Protein AF-A0A1T4IZ02-F1 (afdb_monomer)

Solvent-accessible surface area (backbone atoms only — not compa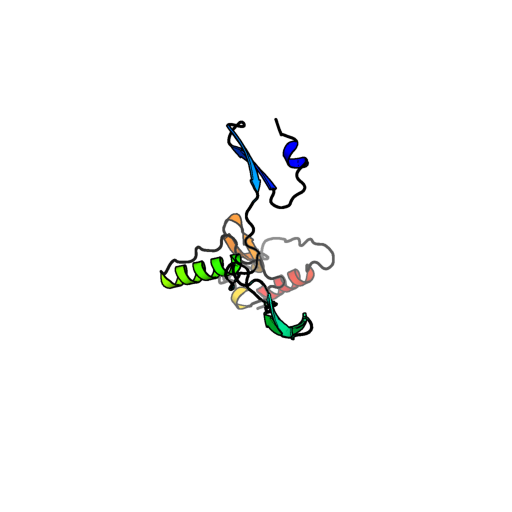rable to full-atom values): 11461 Å² total; per-residue (Å²): 134,89,73,68,69,71,78,72,63,81,59,87,55,55,47,74,50,73,41,85,92,66,80,39,72,44,82,48,69,59,86,78,50,79,46,58,49,72,89,65,62,101,75,77,67,67,48,73,45,65,47,69,48,99,86,69,51,77,43,82,74,45,75,52,68,76,79,80,67,95,76,55,60,28,41,46,55,53,51,53,53,49,51,53,53,49,31,63,75,73,65,54,75,81,73,82,73,83,65,70,81,77,83,66,98,72,80,78,90,48,70,78,81,44,60,65,95,56,94,82,63,54,50,26,52,78,50,74,44,80,39,74,96,74,59,40,74,44,80,36,73,47,63,63,73,90,47,90,83,86,88,86,74,66,92,90,63,52,64,65,60,53,50,51,43,49,62,46,47,78,74,110

Sequence (172 aa):
MKSPLAAEIKEPGRAYLQVGNNEIFELFQSGYSGSPESINGEDDTPFDIYELDFSGKKNLVYKYKLENSEQSRSQLEAVVEYVDKYCKADGVKKLPDICLPALEEVIVYDAELAHNDTPLSMTAVIGIYDDPDRQRQGRTVIEIGNKNTIIIGASQFGKTNLLELIVRNPAE

Secondary structure (DSSP, 8-state):
---GGGGG--STTEEEEEETTTTEEEEEE-----SB---S-TT----EEEEE-TT--EEEEEE------TTPPBHHHHHHHHHHHHHHHHT-PPPPPSSPPPPPSS----STTT--S-TT--EEEEEEEEEGGGTEEEEEEEE-SS--------TTSSHHHHHHHHHHTTT-

Mean predicted aligned error: 12.19 Å

pLDDT: mean 85.31, std 11.82, range [50.06, 97.38]

Radius of gyration: 32.37 Å; Cα contacts (8 Å, |Δi|>4): 156; chains: 1; bounding box: 58×50×103 Å

Foldseek 3Di:
DDDCVQVPDDDPQWDWDADDPPPDTDIDGDDDQQAFDDPDDPPQDWDWDWDQDPVRDTDTDDTDDPDPPVDGGTSVVVVVVVVVVVCVVVVPDDDDDLADDDDDPDDDDDLVVQDDPDPPFLKGFQAWDDDSVVNDIDTDMDGDPPDDDDDDDDPPPCSVVSVVRSVVSVVD

Nearest PDB structures (foldseek):
  6hix-assembly1_A4  TM=1.576E-01  e=2.785E+00  Trypanosoma brucei brucei

Structure (mmCIF, N/CA/C/O backbone):
data_AF-A0A1T4IZ02-F1
#
_entry.id   AF-A0A1T4IZ02-F1
#
loop_
_atom_site.group_PDB
_atom_site.id
_atom_site.type_symbol
_atom_site.label_atom_id
_atom_site.label_alt_id
_atom_site.label_comp_id
_atom_site.label_asym_id
_atom_site.label_entity_id
_atom_site.label_seq_id
_atom_site.pdbx_PDB_ins_code
_atom_site.Cartn_x
_atom_site.Cartn_y
_atom_site.Cartn_z
_atom_site.occupancy
_atom_site.B_iso_or_equiv
_atom_site.auth_seq_id
_atom_site.auth_comp_id
_atom_site.auth_asym_id
_atom_site.auth_atom_id
_atom_site.pdbx_PDB_model_num
ATOM 1 N N . MET A 1 1 ? -25.135 26.574 5.812 1.00 50.06 1 MET A N 1
ATOM 2 C CA . MET A 1 1 ? -24.334 27.210 6.885 1.00 50.06 1 MET A CA 1
ATOM 3 C C . MET A 1 1 ? -23.555 26.089 7.568 1.00 50.06 1 MET A C 1
ATOM 5 O O . MET A 1 1 ? -24.187 25.094 7.891 1.00 50.06 1 MET A O 1
ATOM 9 N N . LYS A 1 2 ? -22.220 26.156 7.688 1.00 65.50 2 LYS A N 1
ATOM 10 C CA . LYS A 1 2 ? -21.443 25.105 8.380 1.00 65.50 2 LYS A CA 1
ATOM 11 C C . LYS A 1 2 ? -21.592 25.302 9.893 1.00 65.50 2 LYS A C 1
ATOM 13 O O . LYS A 1 2 ? -21.374 26.414 10.366 1.00 65.50 2 LYS A O 1
ATOM 18 N N . SER A 1 3 ? -21.996 24.263 10.621 1.00 74.94 3 SER A N 1
ATOM 19 C CA . SER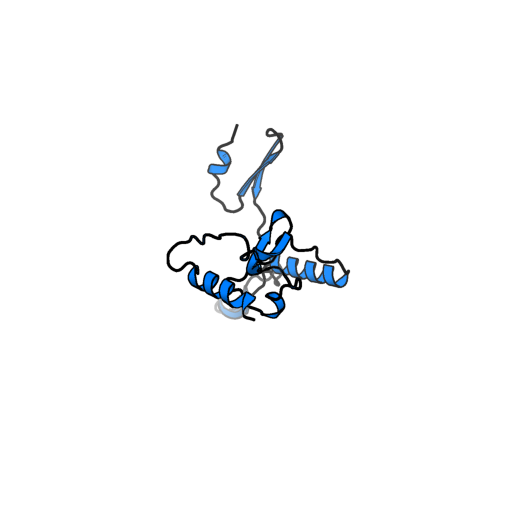 A 1 3 ? -22.150 24.312 12.081 1.00 74.94 3 SER A CA 1
ATOM 20 C C . SER A 1 3 ? -20.785 24.171 12.776 1.00 74.94 3 SER A C 1
ATOM 22 O O . SER A 1 3 ? -20.020 23.288 12.384 1.00 74.94 3 SER A O 1
ATOM 24 N N . PRO A 1 4 ? -20.454 24.991 13.794 1.00 87.31 4 PRO A N 1
ATOM 25 C CA . PRO A 1 4 ? -19.190 24.882 14.527 1.00 87.31 4 PRO A CA 1
ATOM 26 C C . PRO A 1 4 ? -19.152 23.690 15.498 1.00 87.31 4 PRO A C 1
ATOM 28 O O . PRO A 1 4 ? -18.091 23.379 16.023 1.00 87.31 4 PRO A O 1
ATOM 31 N N . LEU A 1 5 ? -20.277 22.997 15.711 1.00 87.50 5 LEU A N 1
ATOM 32 C CA . LEU A 1 5 ? -20.427 21.949 16.729 1.00 87.50 5 LEU A CA 1
ATOM 33 C C . LEU A 1 5 ? -19.431 20.789 16.581 1.00 87.50 5 LEU A C 1
ATOM 35 O O . LEU A 1 5 ? -18.998 20.218 17.576 1.00 87.50 5 LEU A O 1
A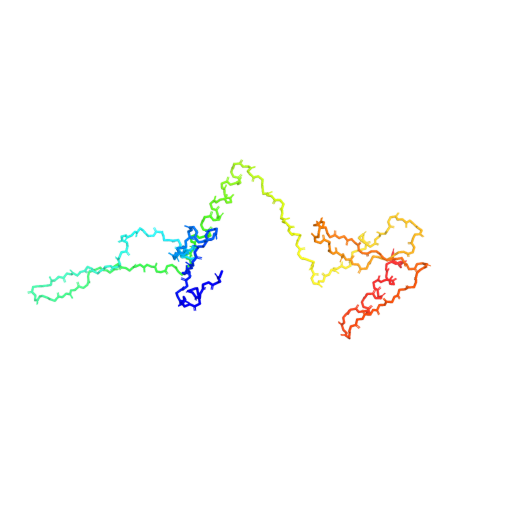TOM 39 N N . ALA A 1 6 ? -19.032 20.449 15.353 1.00 87.94 6 ALA A N 1
ATOM 40 C CA . ALA A 1 6 ? -18.030 19.408 15.124 1.00 87.94 6 ALA A CA 1
ATOM 41 C C . ALA A 1 6 ? -16.626 19.810 15.618 1.00 87.94 6 ALA A C 1
ATOM 43 O O . ALA A 1 6 ? -15.837 18.938 15.964 1.00 87.94 6 ALA A O 1
ATOM 44 N N . ALA A 1 7 ? -16.314 21.110 15.683 1.00 90.12 7 ALA A N 1
ATOM 45 C CA . ALA A 1 7 ? -15.020 21.602 16.158 1.00 90.12 7 ALA A CA 1
ATOM 46 C C . ALA A 1 7 ? -14.862 21.506 17.687 1.00 90.12 7 ALA A C 1
ATOM 48 O O . ALA A 1 7 ? -13.747 21.600 18.192 1.00 90.12 7 ALA A O 1
ATOM 49 N N . GLU A 1 8 ? -15.960 21.321 18.426 1.00 90.06 8 GLU A N 1
ATOM 50 C CA . GLU A 1 8 ? -15.951 21.195 19.889 1.00 90.06 8 GLU A CA 1
ATOM 51 C C . GLU A 1 8 ? -15.794 19.743 20.369 1.00 90.06 8 GLU A C 1
ATOM 53 O O . GLU A 1 8 ? -15.611 19.507 21.566 1.00 90.06 8 GLU A O 1
ATOM 58 N N . ILE A 1 9 ? -15.846 18.766 19.456 1.00 91.00 9 ILE A N 1
ATOM 59 C CA . ILE A 1 9 ? -15.707 17.345 19.784 1.00 91.00 9 ILE A CA 1
ATOM 60 C C . ILE A 1 9 ? -14.272 17.047 20.234 1.00 91.00 9 ILE A C 1
ATOM 62 O O . ILE A 1 9 ? -13.309 17.383 19.545 1.00 91.00 9 ILE A O 1
ATOM 66 N N . LYS A 1 10 ? -14.134 16.374 21.384 1.00 92.31 10 LYS A N 1
ATOM 67 C CA . LYS A 1 10 ? -12.836 15.955 21.945 1.00 92.31 10 LYS A CA 1
ATOM 68 C C . LYS A 1 10 ? -12.675 14.440 21.989 1.00 92.31 10 LYS A C 1
ATOM 70 O O . LYS A 1 10 ? -11.553 13.942 22.004 1.00 92.31 10 LYS A O 1
ATOM 75 N N . GLU A 1 11 ? -13.782 13.711 22.052 1.00 94.31 11 GLU A N 1
ATOM 76 C CA . GLU A 1 11 ? -13.797 12.265 22.210 1.00 94.31 11 GLU A CA 1
ATOM 77 C C . GLU A 1 11 ? -13.608 11.554 20.859 1.00 94.31 11 GLU A C 1
ATOM 79 O O . GLU A 1 11 ? -14.325 11.856 19.900 1.00 94.31 11 GLU A O 1
ATOM 84 N N . PRO A 1 12 ? -12.679 10.586 20.757 1.00 91.25 12 PRO A N 1
ATOM 85 C CA . PRO A 1 12 ? -12.474 9.833 19.526 1.00 91.25 12 PRO A CA 1
ATOM 86 C C . PRO A 1 12 ? -13.725 9.025 19.166 1.00 91.25 12 PRO A C 1
ATOM 88 O O . PRO A 1 12 ? -14.388 8.455 20.031 1.00 91.25 12 PRO A O 1
ATOM 91 N N . GLY A 1 13 ? -14.046 8.979 17.873 1.00 92.62 13 GLY A N 1
ATOM 92 C CA . GLY A 1 13 ? -15.217 8.275 17.343 1.00 92.62 13 GLY A CA 1
ATOM 93 C C . GLY A 1 13 ? -16.545 9.022 17.493 1.00 92.62 13 GLY A C 1
ATOM 94 O O . GLY A 1 13 ? -17.549 8.576 16.943 1.00 92.62 13 GLY A O 1
ATOM 95 N N . ARG A 1 14 ? -16.576 10.1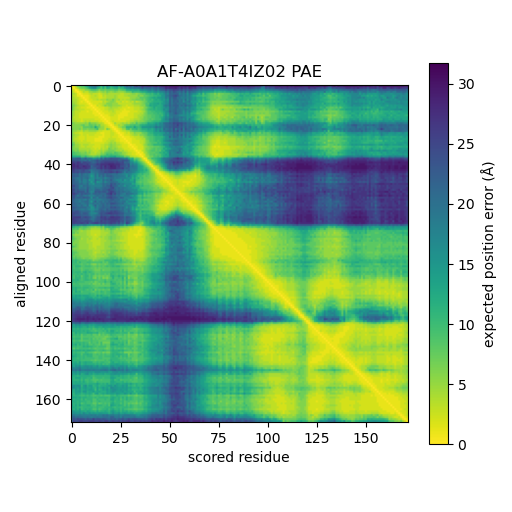69 18.182 1.00 96.12 14 ARG A N 1
ATOM 96 C CA . ARG A 1 14 ? -17.767 11.018 18.245 1.00 96.12 14 ARG A CA 1
ATOM 97 C C . ARG A 1 14 ? -17.862 11.888 16.989 1.00 96.12 14 ARG A C 1
ATOM 99 O O . ARG A 1 14 ? -16.876 12.501 16.586 1.00 96.12 14 ARG A O 1
ATOM 106 N N . ALA A 1 15 ? -19.037 11.952 16.368 1.00 94.12 15 ALA A N 1
ATOM 107 C CA . ALA A 1 15 ? -19.244 12.699 15.125 1.00 94.12 15 ALA A CA 1
ATOM 108 C C . ALA A 1 15 ? -20.698 13.157 14.950 1.00 94.12 15 ALA A C 1
ATOM 110 O O . ALA A 1 15 ? -21.607 12.610 15.567 1.00 94.12 15 ALA A O 1
ATOM 111 N N . TYR A 1 16 ? -20.916 14.150 14.083 1.00 92.88 16 TYR A N 1
ATOM 112 C CA . TYR A 1 16 ? -22.254 14.551 13.645 1.00 92.88 16 TYR A CA 1
ATOM 113 C C . TYR A 1 16 ? -22.577 13.949 12.274 1.00 92.88 16 TYR A C 1
ATOM 115 O O . TYR A 1 16 ? -21.783 14.077 11.341 1.00 92.88 16 TYR A O 1
ATOM 123 N N . LEU A 1 17 ? -23.754 13.341 12.138 1.00 91.50 17 LEU A N 1
ATOM 124 C CA . LEU A 1 17 ? -24.328 12.899 10.871 1.00 91.50 17 LEU A CA 1
ATOM 125 C C . LEU A 1 17 ? -25.366 13.924 10.411 1.00 91.50 17 LEU A C 1
ATOM 127 O O . LEU A 1 17 ? -26.356 14.154 11.103 1.00 91.50 17 LEU A O 1
ATOM 131 N N . GLN A 1 18 ? -25.142 14.521 9.239 1.00 91.19 18 GLN A N 1
ATOM 132 C CA . GLN A 1 18 ? -26.087 15.438 8.607 1.00 91.19 18 GLN A CA 1
ATOM 133 C C . GLN A 1 18 ? -26.635 14.833 7.313 1.00 91.19 18 GLN A C 1
ATOM 135 O O . GLN A 1 18 ? -25.863 14.484 6.420 1.00 91.19 18 GLN A O 1
ATOM 140 N N . VAL A 1 19 ? -27.962 14.781 7.182 1.00 91.88 19 VAL A N 1
ATOM 141 C CA . VAL A 1 19 ? -28.653 14.365 5.952 1.00 91.88 19 VAL A CA 1
ATOM 142 C C . VAL A 1 19 ? -29.485 15.527 5.413 1.00 91.88 19 VAL A C 1
ATOM 144 O O . VAL A 1 19 ? -30.210 16.195 6.156 1.00 91.88 19 VAL A O 1
ATOM 147 N N . GLY A 1 20 ? -29.346 15.792 4.112 1.00 88.06 20 GLY A N 1
ATOM 148 C CA . GLY A 1 20 ? -30.031 16.891 3.434 1.00 88.06 20 GLY A CA 1
ATOM 149 C C . GLY A 1 20 ? -29.673 18.265 4.014 1.00 88.06 20 GLY A C 1
ATOM 150 O O . GLY A 1 20 ? -28.536 18.528 4.421 1.00 88.06 20 GLY A O 1
ATOM 151 N N . ASN A 1 21 ? -30.662 19.157 4.072 1.00 84.31 21 ASN A N 1
ATOM 152 C CA . ASN A 1 21 ? -30.510 20.494 4.647 1.00 84.31 21 ASN A CA 1
ATOM 153 C C . ASN A 1 21 ? -30.944 20.525 6.126 1.00 84.31 21 ASN A C 1
ATOM 155 O O . ASN A 1 21 ? -31.856 21.266 6.484 1.00 84.31 21 ASN A O 1
ATOM 159 N N . ASN A 1 22 ? -30.285 19.716 6.968 1.00 77.12 22 ASN A N 1
ATOM 160 C CA . ASN A 1 22 ? -30.612 19.489 8.389 1.00 77.12 22 ASN A CA 1
ATOM 161 C C . ASN A 1 22 ? -31.951 18.779 8.627 1.00 77.12 22 ASN A C 1
ATOM 163 O O . ASN A 1 22 ? -32.612 19.017 9.635 1.00 77.12 22 ASN A O 1
ATOM 167 N N . GLU A 1 23 ? -32.349 17.893 7.721 1.00 86.62 23 GLU A N 1
ATOM 168 C CA . GLU A 1 23 ? -33.503 17.020 7.963 1.00 86.62 23 GLU A CA 1
ATOM 169 C C . GLU A 1 23 ? -33.180 16.005 9.065 1.00 86.62 23 GLU A C 1
ATOM 171 O O . GLU A 1 23 ? -34.019 15.709 9.911 1.00 86.62 23 GLU A O 1
ATOM 176 N N . ILE A 1 24 ? -31.927 15.541 9.089 1.00 83.56 24 ILE A N 1
ATOM 177 C CA . ILE A 1 24 ? -31.341 14.759 10.177 1.00 83.56 24 ILE A CA 1
ATOM 178 C C . ILE A 1 24 ? -30.022 15.431 10.547 1.00 83.56 24 ILE A C 1
ATOM 180 O O . ILE A 1 24 ? -29.197 15.701 9.671 1.00 83.56 24 ILE A O 1
ATOM 184 N N . PHE A 1 25 ? -29.846 15.726 11.832 1.00 89.81 25 PHE A N 1
ATOM 185 C CA . PHE A 1 25 ? -28.605 16.253 12.391 1.00 89.81 25 PHE A CA 1
ATOM 186 C C . PHE A 1 25 ? -28.380 15.626 13.767 1.00 89.81 25 PHE A C 1
ATOM 188 O O . PHE A 1 25 ? -28.934 16.085 14.765 1.00 89.81 25 PHE A O 1
ATOM 195 N N . GLU A 1 26 ? -27.600 14.551 13.809 1.00 91.75 26 GLU A N 1
ATOM 196 C CA . GLU A 1 26 ? -27.464 13.712 15.001 1.00 91.75 26 GLU A CA 1
ATOM 197 C C . GLU A 1 26 ? -26.010 13.548 15.418 1.00 91.75 26 GLU A C 1
ATOM 199 O O . GLU A 1 26 ? -25.128 13.345 14.586 1.00 91.75 26 GLU A O 1
ATOM 204 N N . LEU A 1 27 ? -25.770 13.621 16.725 1.00 93.44 27 LEU A N 1
ATOM 205 C CA . LEU A 1 27 ? -24.499 13.254 17.334 1.00 93.44 27 LEU A CA 1
ATOM 206 C C . LEU A 1 27 ? -24.485 11.740 17.552 1.00 93.44 27 LEU A C 1
ATOM 208 O O . LEU A 1 27 ? -25.370 11.209 18.219 1.00 93.44 27 LEU A O 1
ATOM 212 N N . PHE A 1 28 ? -23.467 11.058 17.045 1.00 94.69 28 PHE A N 1
ATOM 213 C CA . PHE A 1 28 ? -23.299 9.621 17.225 1.00 94.69 28 PHE A CA 1
ATOM 214 C C . PHE A 1 28 ? -21.872 9.270 17.653 1.00 94.69 28 PHE A C 1
ATOM 216 O O . PHE A 1 28 ? -20.961 10.100 17.616 1.00 94.69 28 PHE A O 1
ATOM 223 N N . GLN A 1 29 ? -21.701 8.016 18.067 1.00 95.81 29 GLN A N 1
ATOM 224 C CA . GLN A 1 29 ? -20.424 7.413 18.422 1.00 95.81 29 GLN A CA 1
ATOM 225 C C . GLN A 1 29 ? -20.178 6.221 17.493 1.00 95.81 29 GLN A C 1
ATOM 227 O O . GLN A 1 29 ? -20.999 5.306 17.428 1.00 95.81 29 GLN A O 1
ATOM 232 N N . SER A 1 30 ? -19.064 6.218 16.767 1.00 94.81 30 SER A N 1
ATOM 233 C CA . SER A 1 30 ? -18.673 5.096 15.916 1.00 94.81 30 SER A CA 1
ATOM 234 C C . SER A 1 30 ? -18.286 3.879 16.757 1.00 94.81 30 SER A C 1
ATOM 236 O O . SER A 1 30 ? -17.597 4.017 17.771 1.00 94.81 30 SER A O 1
ATOM 238 N N . GLY A 1 31 ? -18.655 2.683 16.293 1.00 91.62 31 GLY A N 1
ATOM 239 C CA . GLY A 1 31 ? -18.090 1.439 16.816 1.00 91.62 31 GLY A CA 1
ATOM 240 C C . GLY A 1 31 ? -16.583 1.333 16.548 1.00 91.62 31 GLY A C 1
ATOM 241 O O . GLY A 1 31 ? -16.054 1.990 15.650 1.00 91.62 31 GLY A O 1
ATOM 242 N N . TYR A 1 32 ? -15.894 0.492 17.322 1.00 90.06 32 TYR A N 1
ATOM 243 C CA . TYR A 1 32 ? -14.465 0.211 17.173 1.00 90.06 32 TYR A CA 1
ATOM 244 C C . TYR A 1 32 ? -14.233 -1.299 17.127 1.00 90.06 32 TYR A C 1
ATOM 246 O O . TYR A 1 32 ? -14.485 -1.996 18.103 1.00 90.06 32 TYR A O 1
ATOM 254 N N . SER A 1 33 ? -13.741 -1.800 15.995 1.00 90.69 33 SER A N 1
ATOM 255 C CA . SER A 1 33 ? -13.487 -3.230 15.763 1.00 90.69 33 SER A CA 1
ATOM 256 C C . SER A 1 33 ? -12.031 -3.643 16.006 1.00 90.69 33 SER A C 1
ATOM 258 O O . SER A 1 33 ? -11.672 -4.795 15.781 1.00 90.69 33 SER A O 1
ATOM 260 N N . GLY A 1 34 ? -11.174 -2.712 16.436 1.00 87.31 34 GLY A N 1
ATOM 261 C CA . GLY A 1 34 ? -9.779 -3.003 16.783 1.00 87.31 34 GLY A CA 1
ATOM 262 C C . GLY A 1 34 ? -9.607 -3.587 18.187 1.00 87.31 34 GLY A C 1
ATOM 263 O O . GLY A 1 34 ? -8.482 -3.837 18.605 1.00 87.31 34 GLY A O 1
ATOM 264 N N . SER A 1 35 ? -10.703 -3.789 18.927 1.00 86.06 35 SER A N 1
ATOM 265 C CA . SER A 1 35 ? -10.663 -4.501 20.202 1.00 86.06 35 SER A CA 1
ATOM 266 C C . SER A 1 35 ? -10.241 -5.953 19.969 1.00 86.06 35 SER A C 1
ATOM 268 O O . SER A 1 35 ? -10.622 -6.525 18.942 1.00 86.06 35 SER A O 1
ATOM 270 N N . PRO A 1 36 ? -9.510 -6.577 20.906 1.00 85.25 36 PRO A N 1
ATOM 271 C CA . PRO A 1 36 ? -9.272 -8.006 20.857 1.00 85.25 36 PRO A CA 1
ATOM 272 C C . PRO A 1 36 ? -10.579 -8.793 20.779 1.00 85.25 36 PRO A C 1
ATOM 274 O O . PRO A 1 36 ? -11.595 -8.402 21.366 1.00 85.25 36 PRO A O 1
ATOM 277 N N . GLU A 1 37 ? -10.555 -9.899 20.047 1.00 80.19 37 GLU A N 1
ATOM 278 C CA . GLU A 1 37 ? -11.616 -10.891 20.086 1.00 80.19 37 GLU A CA 1
ATOM 279 C C . GLU A 1 37 ? -11.650 -11.498 21.496 1.00 80.19 37 GLU A C 1
ATOM 281 O O . GLU A 1 37 ? -10.742 -12.219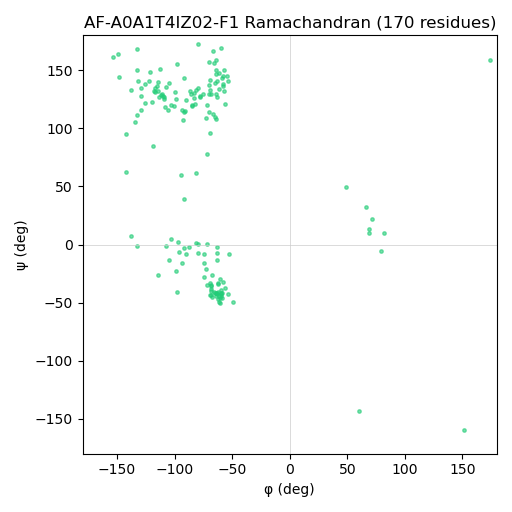 21.909 1.00 80.19 37 GLU A O 1
ATOM 286 N N . SER A 1 38 ? -12.678 -11.164 22.276 1.00 67.38 38 SER A N 1
ATOM 287 C CA . SER A 1 38 ? -12.879 -11.761 23.591 1.00 67.38 38 SER A CA 1
ATOM 288 C C . SER A 1 38 ? -13.345 -13.204 23.410 1.00 67.38 38 SER A C 1
ATOM 290 O O . SER A 1 38 ? -14.480 -13.448 23.007 1.00 67.38 38 SER A O 1
ATOM 292 N N . ILE A 1 39 ? -12.474 -14.161 23.723 1.00 57.06 39 ILE A N 1
ATOM 293 C CA . ILE A 1 39 ? -12.856 -15.578 23.861 1.00 57.06 39 ILE A CA 1
ATOM 294 C C . ILE A 1 39 ? -13.653 -15.788 25.162 1.00 57.06 39 ILE A C 1
ATOM 296 O O . ILE A 1 39 ? -14.430 -16.732 25.288 1.00 57.06 39 ILE A O 1
ATOM 300 N N . ASN A 1 40 ? -13.501 -14.867 26.110 1.00 54.56 40 ASN A N 1
ATOM 301 C CA . ASN A 1 40 ? -14.126 -14.927 27.417 1.00 54.56 40 ASN A CA 1
ATOM 302 C C . ASN A 1 40 ? -15.490 -14.233 27.354 1.00 54.56 40 ASN A C 1
ATOM 304 O O . ASN A 1 40 ? -15.582 -13.075 26.937 1.00 54.56 40 ASN A O 1
ATOM 308 N N . GLY A 1 41 ? -16.550 -14.951 27.733 1.00 53.47 41 GLY A N 1
ATOM 309 C CA . GLY A 1 41 ? -17.880 -14.366 27.905 1.00 53.47 41 GLY A CA 1
ATOM 310 C C . GLY A 1 41 ? -17.865 -13.263 28.968 1.00 53.47 41 GLY A C 1
ATOM 311 O O . GLY A 1 41 ? -16.901 -13.132 29.720 1.00 53.47 41 GLY A O 1
ATOM 312 N N . GLU A 1 42 ? -18.948 -12.491 29.063 1.00 54.09 42 GLU A N 1
ATOM 313 C CA . GLU A 1 42 ? -19.116 -11.389 30.033 1.00 54.09 42 GLU A CA 1
ATOM 314 C C . GLU A 1 42 ? -18.870 -11.783 31.515 1.00 54.09 42 GLU A C 1
ATOM 316 O O . GLU A 1 42 ? -18.778 -10.903 32.369 1.00 54.09 42 GLU A O 1
ATOM 321 N N . ASP A 1 43 ? -18.705 -13.076 31.821 1.00 54.22 43 ASP A N 1
ATOM 322 C CA . ASP A 1 43 ? -18.602 -13.650 33.165 1.00 54.22 43 ASP A CA 1
ATOM 323 C C . ASP A 1 43 ? -17.176 -13.894 33.704 1.00 54.22 43 ASP A C 1
ATOM 325 O O . ASP A 1 43 ? -17.038 -14.207 34.890 1.00 54.22 43 ASP A O 1
ATOM 329 N N . ASP A 1 44 ? -16.099 -13.717 32.927 1.00 60.53 44 ASP A N 1
ATOM 330 C CA . ASP A 1 44 ? -14.729 -13.932 33.442 1.00 60.53 44 ASP A CA 1
ATOM 331 C C . ASP A 1 44 ? -14.212 -12.721 34.234 1.00 60.53 44 ASP A C 1
ATOM 333 O O . ASP A 1 44 ? -13.209 -12.083 33.909 1.00 60.53 44 ASP A O 1
ATOM 337 N N . THR A 1 45 ? -14.899 -12.388 35.322 1.00 68.38 45 THR A N 1
ATOM 338 C CA . THR A 1 45 ? -14.374 -11.439 36.304 1.00 68.38 45 THR A CA 1
ATOM 339 C C . THR A 1 45 ? -13.330 -12.137 37.183 1.00 68.38 45 THR A C 1
ATOM 341 O O . THR A 1 45 ? -13.601 -13.203 37.733 1.00 68.38 45 THR A O 1
ATOM 344 N N . PRO A 1 46 ? -12.113 -11.586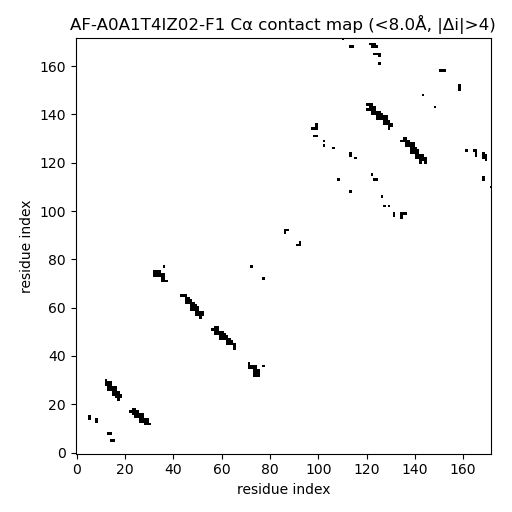 37.346 1.00 76.44 46 PRO A N 1
ATOM 345 C CA . PRO A 1 46 ? -11.121 -12.179 38.233 1.00 76.44 46 PRO A CA 1
ATOM 346 C C . PRO A 1 46 ? -11.639 -12.156 39.675 1.00 76.44 46 PRO A C 1
ATOM 348 O O . PRO A 1 46 ? -12.011 -11.099 40.188 1.00 76.44 46 PRO A O 1
ATOM 351 N N . PHE A 1 47 ? -11.642 -13.311 40.339 1.00 85.12 47 PHE A N 1
ATOM 352 C CA . PHE A 1 47 ? -12.108 -13.445 41.718 1.00 85.12 47 PHE A CA 1
ATOM 353 C C . PHE A 1 47 ? -11.129 -14.246 42.582 1.00 85.12 47 PHE A C 1
ATOM 355 O O . PHE A 1 47 ? -10.422 -15.146 42.123 1.00 85.12 47 PHE A O 1
ATOM 362 N N . ASP A 1 48 ? -11.121 -13.915 43.871 1.00 90.12 48 ASP A N 1
ATOM 363 C CA . ASP A 1 48 ? -10.331 -14.582 44.901 1.00 90.12 48 ASP A CA 1
ATOM 364 C C . ASP A 1 48 ? -11.280 -15.332 45.853 1.00 90.12 48 ASP A C 1
ATOM 366 O O . ASP A 1 48 ? -12.225 -14.745 46.386 1.00 90.12 48 ASP A O 1
ATOM 370 N N . ILE A 1 49 ? -11.023 -16.619 46.098 1.00 90.56 49 ILE A N 1
ATOM 371 C CA . ILE A 1 49 ? -11.732 -17.412 47.111 1.00 90.56 49 ILE A CA 1
ATOM 372 C C . ILE A 1 49 ? -10.875 -17.462 48.374 1.00 90.56 49 ILE A C 1
ATOM 374 O O . ILE A 1 49 ? -9.723 -17.908 48.346 1.00 90.56 49 ILE A O 1
ATOM 378 N N . TYR A 1 50 ? -11.464 -17.047 49.495 1.00 93.06 50 TYR A N 1
ATOM 379 C CA . TYR A 1 50 ? -10.833 -17.074 50.810 1.00 93.06 50 TYR A CA 1
ATOM 380 C C . TYR A 1 50 ? -11.546 -18.051 51.743 1.00 93.06 50 TYR A C 1
ATOM 382 O O . TYR A 1 50 ? -12.773 -18.079 51.804 1.00 93.06 50 TYR A O 1
ATOM 390 N N . GLU A 1 51 ? -10.766 -18.780 52.529 1.00 93.81 51 GLU A N 1
ATOM 391 C CA . GLU A 1 51 ? -11.225 -19.485 53.720 1.00 93.81 51 GLU A CA 1
ATOM 392 C C . GLU A 1 51 ? -11.050 -18.576 54.942 1.00 93.81 51 GLU A C 1
ATOM 394 O O . GLU A 1 51 ? -10.087 -17.807 55.033 1.00 93.81 51 GLU A O 1
ATOM 399 N N . LEU A 1 52 ? -11.994 -18.648 55.878 1.00 94.06 52 LEU A N 1
ATOM 400 C CA . LEU A 1 52 ? -11.956 -17.916 57.139 1.00 94.06 52 LEU A CA 1
ATOM 401 C C . LEU A 1 52 ? -11.694 -18.896 58.276 1.00 94.06 52 LEU A C 1
ATOM 403 O O . LEU A 1 52 ? -12.426 -19.872 58.430 1.00 94.06 52 LEU A O 1
ATOM 407 N N . ASP A 1 53 ? -10.681 -18.618 59.090 1.00 88.38 53 ASP A N 1
ATOM 408 C CA . ASP A 1 53 ? -10.490 -19.362 60.332 1.00 88.38 53 ASP A CA 1
ATOM 409 C C . ASP A 1 53 ? -11.420 -18.861 61.454 1.00 88.38 53 ASP A C 1
ATOM 411 O O . ASP A 1 53 ? -12.090 -17.830 61.342 1.00 88.38 53 ASP A O 1
ATOM 415 N N . PHE A 1 54 ? -11.437 -19.578 62.580 1.00 87.12 54 PHE A N 1
ATOM 416 C CA . PHE A 1 54 ? -12.230 -19.211 63.761 1.00 87.12 54 PHE A CA 1
ATOM 417 C C . PHE A 1 54 ? -11.824 -17.869 64.397 1.00 87.12 54 PHE A C 1
ATOM 419 O O . PHE A 1 54 ? -12.568 -17.339 65.219 1.00 87.12 54 PHE A O 1
ATOM 426 N N . SER A 1 55 ? -10.664 -17.312 64.029 1.00 89.00 55 SER A N 1
ATOM 427 C CA . SER A 1 55 ? -10.215 -15.980 64.451 1.00 89.00 55 SER A CA 1
ATOM 428 C C . SER A 1 55 ? -10.624 -14.868 63.473 1.00 89.00 55 SER A C 1
ATOM 430 O O . SER A 1 55 ? -10.383 -13.692 63.744 1.00 89.00 55 SER A O 1
ATOM 432 N N . GLY A 1 56 ? -11.265 -15.217 62.350 1.00 85.44 56 GLY A N 1
ATOM 433 C CA . GLY A 1 56 ? -11.667 -14.291 61.292 1.00 85.44 56 GLY A CA 1
ATOM 434 C C . GLY A 1 56 ? -10.546 -13.943 60.309 1.00 85.44 56 GLY A C 1
ATOM 435 O O . GLY A 1 56 ? -10.707 -13.035 59.487 1.00 85.44 56 GLY A O 1
ATOM 436 N N . LYS A 1 57 ? -9.406 -14.639 60.362 1.00 90.25 57 LYS A N 1
ATOM 437 C CA . LYS A 1 57 ? -8.297 -14.427 59.431 1.00 90.25 57 LYS A CA 1
ATOM 438 C C . LYS A 1 57 ? -8.636 -15.050 58.078 1.00 90.25 57 LYS A C 1
ATOM 440 O O . LYS A 1 57 ? -9.013 -16.216 57.992 1.00 90.25 57 LYS A O 1
ATOM 445 N N . LYS A 1 58 ? -8.464 -14.260 57.016 1.00 92.38 58 LYS A N 1
ATOM 446 C CA . LYS A 1 58 ? -8.640 -14.688 55.622 1.00 92.38 58 LYS A CA 1
ATOM 447 C C . LYS A 1 58 ? -7.387 -15.403 55.122 1.00 92.38 58 LYS A C 1
ATOM 449 O O . LYS A 1 58 ? -6.323 -14.788 55.060 1.00 92.38 58 LYS A O 1
ATOM 454 N N . ASN A 1 59 ? -7.531 -16.654 54.705 1.00 90.25 59 ASN A N 1
ATOM 455 C CA . ASN A 1 59 ? -6.501 -17.421 54.010 1.00 90.25 59 ASN A CA 1
ATOM 456 C C . ASN A 1 59 ? -6.929 -17.599 52.549 1.00 90.25 59 ASN A C 1
ATOM 458 O O . ASN A 1 59 ? -8.040 -18.041 52.273 1.00 90.25 59 ASN A O 1
ATOM 462 N N . LEU A 1 60 ? -6.079 -17.200 51.603 1.00 91.81 60 LEU A N 1
ATOM 463 C CA . LEU A 1 60 ? -6.375 -17.329 50.176 1.00 91.81 60 LEU A CA 1
ATOM 464 C C . LEU A 1 60 ? -6.300 -18.807 49.772 1.00 91.81 60 LEU A C 1
ATOM 466 O O . LEU A 1 60 ? -5.242 -19.418 49.902 1.00 91.81 60 LEU A O 1
ATOM 470 N N . VAL A 1 61 ? -7.405 -19.356 49.272 1.00 92.88 61 VAL A N 1
ATOM 471 C CA . VAL A 1 61 ? -7.503 -20.757 48.824 1.00 92.88 61 VAL A CA 1
ATOM 472 C C . VAL A 1 61 ? -7.331 -20.852 47.317 1.00 92.88 61 VAL A C 1
ATOM 474 O O . VAL A 1 61 ? -6.667 -21.755 46.816 1.00 92.88 61 VAL A O 1
ATOM 477 N N . TYR A 1 62 ? -7.921 -19.909 46.586 1.00 88.81 62 TYR A N 1
ATOM 478 C CA . TYR A 1 62 ? -7.892 -19.911 45.133 1.00 88.81 62 TYR A CA 1
ATOM 479 C C . TYR A 1 62 ? -7.909 -18.488 44.589 1.00 88.81 62 TYR A C 1
ATOM 481 O O . TYR A 1 62 ? -8.543 -17.599 45.154 1.00 88.81 62 TYR A O 1
ATOM 489 N N . LYS A 1 63 ? -7.195 -18.285 43.485 1.00 88.50 63 LYS A N 1
ATOM 490 C CA . LYS A 1 63 ? -7.065 -17.002 42.805 1.00 88.50 63 LYS A CA 1
ATOM 491 C C . LYS A 1 63 ? -7.260 -17.235 41.318 1.00 88.50 63 LYS A C 1
ATOM 493 O O . LYS A 1 63 ? -6.362 -17.767 40.666 1.00 88.50 63 LYS A O 1
ATOM 498 N N . TYR A 1 64 ? -8.417 -16.837 40.805 1.00 82.31 64 TYR A N 1
ATOM 499 C CA . TYR A 1 64 ? -8.665 -16.810 39.373 1.00 82.31 64 TYR A CA 1
ATOM 500 C C . TYR A 1 64 ? -8.139 -15.490 38.811 1.00 82.31 64 TYR A C 1
ATOM 502 O O . TYR A 1 64 ? -8.550 -14.403 39.225 1.00 82.31 64 TYR A O 1
ATOM 510 N N . LYS A 1 65 ? -7.192 -15.581 37.881 1.00 77.94 65 LYS A N 1
ATOM 511 C CA . LYS A 1 65 ? -6.731 -14.445 37.088 1.00 77.94 65 LYS A CA 1
ATOM 512 C C . LYS A 1 65 ? -7.051 -14.740 35.636 1.00 77.94 65 LYS A C 1
ATOM 514 O O . LYS A 1 65 ? -6.731 -15.824 35.161 1.00 77.94 65 LYS A O 1
ATOM 519 N N . LEU A 1 66 ? -7.598 -13.748 34.945 1.00 66.81 66 LEU A N 1
ATOM 520 C CA . LEU A 1 66 ? -7.566 -13.713 33.492 1.00 66.81 66 LEU A CA 1
ATOM 521 C C . LEU A 1 66 ? -6.104 -13.792 33.045 1.00 66.81 66 LEU A C 1
ATOM 523 O O . LEU A 1 66 ? -5.288 -12.947 33.430 1.00 66.81 66 LEU A O 1
ATOM 527 N N . GLU A 1 67 ? -5.766 -14.806 32.257 1.00 62.50 67 GLU A N 1
ATOM 528 C CA . GLU A 1 67 ? -4.525 -14.769 31.499 1.00 62.50 67 GLU A CA 1
ATOM 529 C C . GLU A 1 67 ? -4.694 -13.718 30.402 1.00 62.50 67 GLU A C 1
ATOM 531 O O . GLU A 1 67 ? -5.522 -13.859 29.503 1.00 62.50 67 GLU A O 1
ATOM 536 N N . ASN A 1 68 ? -3.922 -12.635 30.486 1.00 55.25 68 ASN A N 1
ATOM 537 C CA . ASN A 1 68 ? -3.769 -11.736 29.353 1.00 55.25 68 ASN A CA 1
ATOM 538 C C . ASN A 1 68 ? -2.976 -12.496 28.290 1.00 55.25 68 ASN A C 1
ATOM 540 O O . ASN A 1 68 ? -1.747 -12.536 28.344 1.00 55.25 68 ASN A O 1
ATOM 544 N N . SER A 1 69 ? -3.662 -13.118 27.332 1.00 56.62 69 SER A N 1
ATOM 545 C CA . SER A 1 69 ? -2.993 -13.579 26.123 1.00 56.62 69 SER A CA 1
ATOM 546 C C . SER A 1 69 ? -2.486 -12.334 25.390 1.00 56.62 69 SER A C 1
ATOM 548 O O . SER A 1 69 ? -3.289 -11.560 24.867 1.00 56.62 69 SER A O 1
ATOM 550 N N . GLU A 1 70 ? -1.170 -12.126 25.352 1.00 56.66 70 GLU A N 1
ATOM 551 C CA . GLU A 1 70 ? -0.540 -10.966 24.697 1.00 56.66 70 GLU A CA 1
ATOM 552 C C . GLU A 1 70 ? -0.774 -10.910 23.170 1.00 56.66 70 GLU A C 1
ATOM 554 O O . GLU A 1 70 ? -0.351 -9.962 22.515 1.00 56.66 70 GLU A O 1
ATOM 559 N N . GLN A 1 71 ? -1.462 -11.896 22.583 1.00 57.62 71 GLN A N 1
ATOM 560 C CA . GLN A 1 71 ? -1.724 -11.999 21.146 1.00 57.62 71 GLN A CA 1
ATOM 561 C C . GLN A 1 71 ? -3.129 -12.546 20.854 1.00 57.62 71 GLN A C 1
ATOM 563 O O . GLN A 1 71 ? -3.286 -13.617 20.272 1.00 57.62 71 GLN A O 1
ATOM 568 N N . SER A 1 72 ? -4.175 -11.832 21.265 1.00 73.00 72 SER A N 1
ATOM 569 C CA . SER A 1 72 ? -5.514 -12.076 20.714 1.00 73.00 72 SER A CA 1
ATOM 570 C C . SER A 1 72 ? -5.678 -11.268 19.425 1.00 73.00 72 SER A C 1
ATOM 572 O O . SER A 1 72 ? -5.393 -10.070 19.396 1.00 73.00 72 SER A O 1
ATOM 574 N N . ARG A 1 73 ? -6.113 -11.932 18.346 1.00 85.88 73 ARG A N 1
ATOM 575 C CA . ARG A 1 73 ? -6.502 -11.258 17.096 1.00 85.88 73 ARG A CA 1
ATOM 576 C C . ARG A 1 73 ? -7.610 -10.241 17.380 1.00 85.88 73 ARG A C 1
ATOM 578 O O . ARG A 1 73 ? -8.408 -10.431 18.298 1.00 85.88 73 ARG A O 1
ATOM 585 N N . SER A 1 74 ? -7.678 -9.168 16.606 1.00 90.50 74 SER A N 1
ATOM 586 C CA . SER A 1 74 ? -8.758 -8.186 16.719 1.00 90.50 74 SER A CA 1
ATOM 587 C C . SER A 1 74 ? -10.094 -8.751 16.225 1.00 90.50 74 SER A C 1
ATOM 589 O O . SER A 1 74 ? -10.144 -9.656 15.387 1.00 90.50 74 SER A O 1
ATOM 591 N N . GLN A 1 75 ? -11.201 -8.175 16.696 1.00 90.50 75 GLN A N 1
ATOM 592 C CA . GLN A 1 75 ? -12.542 -8.493 16.194 1.00 90.50 75 GLN A CA 1
ATOM 593 C C . GLN A 1 75 ? -12.637 -8.279 14.674 1.00 90.50 75 GLN A C 1
ATOM 595 O O . GLN A 1 75 ? -13.268 -9.070 13.975 1.00 90.50 75 GLN A O 1
ATOM 600 N N . LEU A 1 76 ? -11.978 -7.240 14.145 1.00 93.50 76 LEU A N 1
ATOM 601 C CA . LEU A 1 76 ? -11.899 -6.992 12.705 1.00 93.50 76 LEU A CA 1
ATOM 602 C C . LEU A 1 76 ? -11.214 -8.144 11.962 1.00 93.50 76 LEU A C 1
ATOM 604 O O . LEU A 1 76 ? -11.754 -8.629 10.971 1.00 93.50 76 LEU A O 1
ATOM 608 N N . GLU A 1 77 ? -10.049 -8.588 12.435 1.00 93.75 77 GLU A N 1
ATOM 609 C CA . GLU A 1 77 ? -9.311 -9.701 11.826 1.00 93.75 77 GLU A CA 1
ATOM 610 C C . GLU A 1 77 ? -10.137 -10.989 11.829 1.00 93.75 77 GLU A C 1
ATOM 612 O O . GLU A 1 77 ? -10.197 -11.675 10.809 1.00 93.75 77 GLU A O 1
ATOM 617 N N . ALA A 1 78 ? -10.841 -11.276 12.928 1.00 92.06 78 ALA A N 1
ATOM 618 C CA . ALA A 1 78 ? -11.727 -12.433 13.025 1.00 92.06 78 ALA A CA 1
ATOM 619 C C . ALA A 1 78 ? -12.847 -12.399 11.968 1.00 92.06 78 ALA A C 1
ATOM 621 O O . ALA A 1 78 ? -13.112 -13.407 11.305 1.00 92.06 78 ALA A O 1
ATOM 622 N N . VAL A 1 79 ? -13.476 -11.235 11.766 1.00 94.25 79 VAL A N 1
ATOM 623 C CA . VAL A 1 79 ? -14.523 -11.053 10.748 1.00 94.25 79 VAL A CA 1
ATOM 624 C C . VAL A 1 79 ? -13.950 -11.172 9.335 1.00 94.25 79 VAL A C 1
ATOM 626 O O . VAL A 1 79 ? -14.533 -11.868 8.504 1.00 94.25 79 VAL A O 1
ATOM 629 N N . VAL A 1 80 ? -12.807 -10.537 9.056 1.00 95.44 80 VAL A N 1
ATOM 630 C CA . VAL A 1 80 ? -12.139 -10.612 7.744 1.00 95.44 80 VAL A CA 1
ATOM 631 C C . VAL A 1 80 ? -11.787 -12.060 7.398 1.00 95.44 80 VAL A C 1
ATOM 633 O O . VAL A 1 80 ? -12.082 -12.517 6.294 1.00 95.44 80 VAL A O 1
ATOM 636 N N . GLU A 1 81 ? -11.222 -12.806 8.349 1.00 94.88 81 GLU A N 1
ATOM 637 C CA . GLU A 1 81 ? -10.874 -14.217 8.171 1.00 94.88 81 GLU A CA 1
ATOM 638 C C . GLU A 1 81 ? -12.116 -15.088 7.930 1.00 94.88 81 GLU A C 1
ATOM 640 O O . GLU A 1 81 ? -12.105 -15.971 7.068 1.00 94.88 81 GLU A O 1
ATOM 645 N N . TYR A 1 82 ? -13.202 -14.843 8.668 1.00 95.75 82 TYR A N 1
ATOM 646 C CA . TYR A 1 82 ? -14.459 -15.562 8.475 1.00 95.75 82 TYR A CA 1
ATOM 647 C C . TYR A 1 82 ? -15.041 -15.331 7.073 1.00 95.75 82 TYR A C 1
ATOM 649 O O . TYR A 1 82 ? -15.404 -16.293 6.393 1.00 95.75 82 TYR A O 1
ATOM 657 N N . VAL A 1 83 ? -15.089 -14.074 6.619 1.00 96.31 83 VAL A N 1
ATOM 658 C CA . VAL A 1 83 ? -15.596 -13.718 5.284 1.00 96.31 83 VAL A CA 1
ATOM 659 C C . VAL A 1 83 ? -14.733 -14.342 4.186 1.00 96.31 83 VAL A C 1
ATOM 661 O O . VAL A 1 83 ? -15.275 -14.905 3.236 1.00 96.31 83 VAL A O 1
ATOM 664 N N . ASP A 1 84 ? -13.405 -14.314 4.324 1.00 95.62 84 ASP A N 1
ATOM 665 C CA . ASP A 1 84 ? -12.490 -14.954 3.371 1.00 95.62 84 ASP A CA 1
ATOM 666 C C . ASP A 1 84 ? -12.727 -16.473 3.271 1.00 95.62 84 ASP A C 1
ATOM 668 O O . ASP A 1 84 ? -12.865 -17.013 2.168 1.00 95.62 84 ASP A O 1
ATOM 672 N N . LYS A 1 85 ? -12.860 -17.165 4.411 1.00 96.56 85 LYS A N 1
ATOM 673 C CA . LYS A 1 85 ? -13.178 -18.605 4.448 1.00 96.56 85 LYS A CA 1
ATOM 674 C C . LYS A 1 85 ? -14.527 -18.912 3.807 1.00 96.56 85 LYS A C 1
ATOM 676 O O . LYS A 1 85 ? -14.623 -19.866 3.035 1.00 96.56 85 LYS A O 1
ATOM 681 N N . TYR A 1 86 ? -15.547 -18.109 4.105 1.00 97.38 86 TYR A N 1
ATOM 682 C CA . TYR A 1 86 ? -16.879 -18.256 3.524 1.00 97.38 86 TYR A CA 1
ATOM 683 C C . TYR A 1 86 ? -16.837 -18.114 1.997 1.00 97.38 86 TYR A C 1
ATOM 685 O O . TYR A 1 86 ? -17.303 -19.001 1.283 1.00 97.38 86 TYR A O 1
ATOM 693 N N . CYS A 1 87 ? -16.201 -17.055 1.486 1.00 96.81 87 CYS A N 1
ATOM 694 C CA . CYS A 1 87 ? -16.068 -16.817 0.049 1.00 96.81 87 CYS A CA 1
ATOM 695 C C . CYS A 1 87 ? -15.347 -17.967 -0.666 1.00 96.81 87 CYS A C 1
ATOM 697 O O . CYS A 1 87 ? -15.777 -18.394 -1.736 1.00 96.81 87 CYS A O 1
ATOM 699 N N . LYS A 1 88 ? -14.279 -18.509 -0.064 1.00 95.50 88 LYS A N 1
ATOM 700 C CA . LYS A 1 88 ? -13.550 -19.666 -0.608 1.00 95.50 88 LYS A CA 1
ATOM 701 C C . LYS A 1 88 ? -14.406 -20.932 -0.641 1.00 95.50 88 LYS A C 1
ATOM 703 O O . LYS A 1 88 ? -14.351 -21.660 -1.628 1.00 95.50 88 LYS A O 1
ATOM 708 N N . ALA A 1 89 ? -15.183 -21.189 0.411 1.00 96.94 89 ALA A N 1
ATOM 709 C CA . ALA A 1 89 ? -16.046 -22.365 0.503 1.00 96.94 89 ALA A CA 1
ATOM 710 C C . ALA A 1 89 ? -17.216 -22.320 -0.495 1.00 96.94 89 ALA A C 1
ATOM 712 O O . ALA A 1 89 ? -17.547 -23.343 -1.088 1.00 96.94 89 ALA A O 1
ATOM 713 N N . ASP A 1 90 ? -17.799 -21.139 -0.710 1.00 97.19 90 ASP A N 1
ATOM 714 C CA . ASP A 1 90 ? -18.938 -20.932 -1.616 1.00 97.19 90 ASP A CA 1
ATOM 715 C C . ASP A 1 90 ? -18.508 -20.653 -3.075 1.00 97.19 90 ASP A C 1
ATOM 717 O O . ASP A 1 90 ? -19.328 -20.512 -3.977 1.00 97.19 90 ASP A O 1
ATOM 721 N N . GLY A 1 91 ? -17.198 -20.587 -3.342 1.00 95.69 91 GLY A N 1
ATOM 722 C CA . GLY A 1 91 ? -16.665 -20.333 -4.683 1.00 95.69 91 GLY A CA 1
ATOM 723 C C . GLY A 1 91 ? -16.873 -18.895 -5.172 1.00 95.69 91 GLY A C 1
ATOM 724 O O . GLY A 1 91 ? -16.825 -18.638 -6.381 1.00 95.69 91 GLY A O 1
ATOM 725 N N . VAL A 1 92 ? -17.075 -17.946 -4.255 1.00 96.06 92 VAL A N 1
ATOM 726 C CA . VAL A 1 92 ? -17.156 -16.515 -4.563 1.00 96.06 92 VAL A CA 1
ATOM 727 C C . VAL A 1 92 ? -15.787 -16.045 -5.044 1.00 96.06 92 VAL A C 1
ATOM 729 O O . VAL A 1 92 ? -14.809 -16.003 -4.295 1.00 96.06 92 VAL A O 1
ATOM 732 N N . LYS A 1 93 ? -15.706 -15.690 -6.328 1.00 93.38 93 LYS A N 1
ATOM 733 C CA . LYS A 1 93 ? -14.462 -15.217 -6.935 1.00 93.38 93 LYS A CA 1
ATOM 734 C C . LYS A 1 93 ? -14.109 -13.833 -6.403 1.00 93.38 93 LYS A C 1
ATOM 736 O O . LYS A 1 93 ? -14.927 -12.916 -6.468 1.00 93.38 93 LYS A O 1
ATOM 741 N N . LYS A 1 94 ? -12.862 -13.676 -5.950 1.00 91.00 94 LYS A N 1
ATOM 742 C CA . LYS A 1 94 ? -12.294 -12.365 -5.631 1.00 91.00 94 LYS A CA 1
ATOM 743 C C . LYS A 1 94 ? -12.376 -11.478 -6.877 1.00 91.00 94 LYS A C 1
ATOM 745 O O . LYS A 1 94 ? -12.009 -11.908 -7.973 1.00 91.00 94 LYS A O 1
ATOM 750 N N . LEU A 1 95 ? -12.862 -10.255 -6.700 1.00 89.69 95 LEU A N 1
ATOM 751 C CA . LEU A 1 95 ? -12.796 -9.233 -7.738 1.00 89.69 95 LEU A CA 1
ATOM 752 C C . LEU A 1 95 ? -11.328 -8.889 -8.039 1.00 89.69 95 LEU A C 1
ATOM 754 O O . LEU A 1 95 ? -10.487 -8.996 -7.140 1.00 89.69 95 LEU A O 1
ATOM 758 N N . PRO A 1 96 ? -11.008 -8.492 -9.281 1.00 86.00 96 PRO A N 1
ATOM 759 C CA . PRO A 1 96 ? -9.685 -7.972 -9.587 1.00 86.00 96 PRO A CA 1
ATOM 760 C C . PRO A 1 96 ? -9.398 -6.745 -8.716 1.00 86.00 96 PRO A C 1
ATOM 762 O O . PRO A 1 96 ? -10.297 -5.952 -8.424 1.00 86.00 96 PRO A O 1
ATOM 765 N N . ASP A 1 97 ? -8.147 -6.610 -8.290 1.00 85.50 97 ASP A N 1
ATOM 766 C CA . ASP A 1 97 ? -7.713 -5.439 -7.541 1.00 85.50 97 ASP A CA 1
ATOM 767 C C . ASP A 1 97 ? -7.818 -4.193 -8.441 1.00 85.50 97 ASP A C 1
ATOM 769 O O . ASP A 1 97 ? -7.521 -4.245 -9.633 1.00 85.50 97 ASP A O 1
ATOM 773 N N . ILE A 1 98 ? -8.283 -3.075 -7.876 1.00 87.38 98 ILE A N 1
ATOM 774 C CA . ILE A 1 98 ? -8.497 -1.826 -8.633 1.00 87.38 98 ILE A CA 1
ATOM 775 C C . ILE A 1 98 ? -7.160 -1.226 -9.077 1.00 87.38 98 ILE A C 1
ATOM 777 O O . ILE A 1 98 ? -7.064 -0.635 -10.150 1.00 87.38 98 ILE A O 1
ATOM 781 N N . CYS A 1 99 ? -6.134 -1.369 -8.241 1.00 87.69 99 CYS A N 1
ATOM 782 C CA . CYS A 1 99 ? -4.790 -0.896 -8.521 1.00 87.69 99 CYS A CA 1
ATOM 783 C C . CYS A 1 99 ? -3.892 -2.094 -8.810 1.00 87.69 99 CYS A C 1
ATOM 785 O O . CYS A 1 99 ? -3.912 -3.082 -8.070 1.00 87.69 99 CYS A O 1
ATOM 787 N N . LEU A 1 100 ? -3.067 -1.974 -9.849 1.00 90.50 100 LEU A N 1
ATOM 788 C CA . LEU A 1 100 ? -1.952 -2.892 -10.032 1.00 90.50 100 LEU A CA 1
ATOM 789 C C . LEU A 1 100 ? -0.924 -2.709 -8.901 1.00 90.50 100 LEU A C 1
ATOM 791 O O . LEU A 1 100 ? -0.868 -1.636 -8.288 1.00 90.50 100 LEU A O 1
ATOM 795 N N . PRO A 1 101 ? -0.105 -3.738 -8.617 1.00 91.44 101 PRO A N 1
ATOM 796 C CA . PRO A 1 101 ? 1.029 -3.597 -7.712 1.00 91.44 101 PRO A CA 1
ATOM 797 C C . PRO A 1 101 ? 1.929 -2.441 -8.149 1.00 91.44 101 PRO A C 1
ATOM 799 O O . PRO A 1 101 ? 2.161 -2.257 -9.343 1.00 91.44 101 PRO A O 1
ATOM 802 N N . ALA A 1 102 ? 2.452 -1.676 -7.192 1.00 92.88 102 ALA A N 1
ATOM 803 C CA . ALA A 1 102 ? 3.409 -0.621 -7.502 1.00 92.88 102 ALA A CA 1
ATOM 804 C C . ALA A 1 102 ? 4.635 -1.199 -8.229 1.00 92.88 102 ALA A C 1
ATOM 806 O O . ALA A 1 102 ? 5.068 -2.312 -7.921 1.00 92.88 102 ALA A O 1
ATOM 807 N N . LEU A 1 103 ? 5.196 -0.431 -9.169 1.00 93.81 103 LEU A N 1
ATOM 808 C CA . LEU A 1 103 ? 6.456 -0.800 -9.812 1.00 93.81 103 LEU A CA 1
ATOM 809 C C . LEU A 1 103 ? 7.556 -0.960 -8.759 1.00 93.81 103 LEU A C 1
ATOM 811 O O . LEU A 1 103 ? 7.669 -0.155 -7.831 1.00 93.81 103 LEU A O 1
ATOM 815 N N . GLU A 1 104 ? 8.370 -1.998 -8.927 1.00 93.06 104 GLU A N 1
ATOM 816 C CA . GLU A 1 104 ? 9.521 -2.246 -8.066 1.00 93.06 10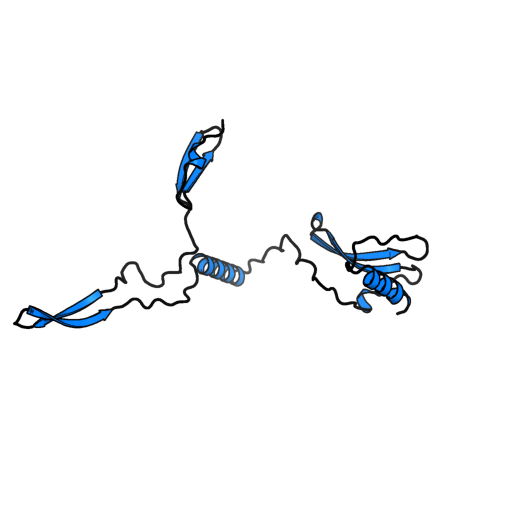4 GLU A CA 1
ATOM 817 C C . GLU A 1 104 ? 10.524 -1.087 -8.152 1.00 93.06 104 GLU A C 1
ATOM 819 O O . GLU A 1 104 ? 10.704 -0.474 -9.207 1.00 93.06 104 GLU A O 1
ATOM 824 N N . GLU A 1 105 ? 11.221 -0.807 -7.048 1.00 92.00 105 GLU A N 1
ATOM 825 C CA . GLU A 1 105 ? 12.252 0.241 -7.012 1.00 92.00 105 GLU A CA 1
ATOM 826 C C . GLU A 1 105 ? 13.398 -0.033 -7.996 1.00 92.00 105 GLU A C 1
ATOM 828 O O . GLU A 1 105 ? 14.027 0.898 -8.505 1.00 92.00 105 GLU A O 1
ATOM 833 N N . VAL A 1 106 ? 13.672 -1.313 -8.267 1.00 91.31 106 VAL A N 1
ATOM 834 C CA . VAL A 1 106 ? 14.709 -1.761 -9.194 1.00 91.31 106 VAL A CA 1
ATOM 835 C C . VAL A 1 106 ? 14.127 -2.820 -10.114 1.00 91.31 106 VAL A C 1
ATOM 837 O O . VAL A 1 106 ? 13.874 -3.942 -9.697 1.00 91.31 106 VAL A O 1
ATOM 840 N N . ILE A 1 107 ? 13.985 -2.475 -11.390 1.00 89.94 107 ILE A N 1
ATOM 841 C CA . ILE A 1 107 ? 13.591 -3.423 -12.431 1.00 89.94 107 ILE A CA 1
ATOM 842 C C . ILE A 1 107 ? 14.869 -3.997 -13.040 1.00 89.94 107 ILE A C 1
ATOM 844 O O . ILE A 1 107 ? 15.663 -3.271 -13.647 1.00 89.94 107 ILE A O 1
ATOM 848 N N . VAL A 1 108 ? 15.087 -5.297 -12.851 1.00 89.00 108 VAL A N 1
ATOM 849 C CA . VAL A 1 108 ? 16.255 -5.993 -13.398 1.00 89.00 108 VAL A CA 1
ATOM 850 C C . VAL A 1 108 ? 16.124 -6.095 -14.916 1.00 89.00 108 VAL A C 1
ATOM 852 O O . VAL A 1 108 ? 15.052 -6.380 -15.444 1.00 89.00 108 VAL A O 1
ATOM 855 N N . TYR A 1 109 ? 17.227 -5.853 -15.623 1.00 86.12 109 TYR A N 1
ATOM 856 C CA . TYR A 1 109 ? 17.276 -6.044 -17.066 1.00 86.12 109 TYR A CA 1
ATOM 857 C C . TYR A 1 109 ? 17.079 -7.519 -17.427 1.00 86.12 109 TYR A C 1
ATOM 859 O O . TYR A 1 109 ? 17.796 -8.384 -16.923 1.00 86.12 109 TYR A O 1
ATOM 867 N N . ASP A 1 110 ? 16.164 -7.769 -18.355 1.00 84.94 110 ASP A N 1
ATOM 868 C CA . ASP A 1 110 ? 15.862 -9.083 -18.909 1.00 84.94 110 ASP A CA 1
ATOM 869 C C . ASP A 1 110 ? 15.986 -9.005 -20.436 1.00 84.94 110 ASP A C 1
ATOM 871 O O . ASP A 1 110 ? 15.319 -8.191 -21.075 1.00 84.94 110 ASP A O 1
ATOM 875 N N . ALA A 1 111 ? 16.867 -9.831 -21.008 1.00 79.06 111 ALA A N 1
ATOM 876 C CA . ALA A 1 111 ? 17.176 -9.836 -22.435 1.00 79.06 111 ALA A CA 1
ATOM 877 C C . ALA A 1 111 ? 16.007 -10.345 -23.298 1.00 79.06 111 ALA A C 1
ATOM 879 O O . ALA A 1 111 ? 15.791 -9.834 -24.398 1.00 79.06 111 ALA A O 1
ATOM 880 N N . GLU A 1 112 ? 15.203 -11.292 -22.803 1.00 75.50 112 GLU A N 1
ATOM 881 C CA . GLU A 1 112 ? 14.017 -11.778 -23.525 1.00 75.50 112 GLU A CA 1
ATOM 882 C C . GLU A 1 112 ? 12.950 -10.678 -23.582 1.00 75.50 112 GLU A C 1
ATOM 884 O O . GLU A 1 112 ? 12.343 -10.426 -24.624 1.00 75.50 112 GLU A O 1
ATOM 889 N N . LEU A 1 113 ? 12.795 -9.939 -22.479 1.00 71.12 113 LEU A N 1
ATOM 890 C CA . LEU A 1 113 ? 11.952 -8.743 -22.395 1.00 71.12 113 LEU A CA 1
ATOM 891 C C . LEU A 1 113 ? 12.612 -7.483 -22.968 1.00 71.12 113 LEU A C 1
ATOM 893 O O . LEU A 1 113 ? 11.998 -6.415 -22.935 1.00 71.12 113 LEU A O 1
ATOM 897 N N . ALA A 1 114 ? 13.836 -7.550 -23.478 1.00 69.00 114 ALA A N 1
ATOM 898 C CA . ALA A 1 114 ? 14.484 -6.467 -24.217 1.00 69.00 114 ALA A CA 1
ATOM 899 C C . ALA A 1 114 ? 14.384 -6.691 -25.731 1.00 69.00 114 ALA A C 1
ATOM 901 O O . ALA A 1 114 ? 14.380 -5.721 -26.490 1.00 69.00 114 ALA A O 1
ATOM 902 N N . HIS A 1 115 ? 14.188 -7.942 -26.163 1.00 67.00 115 HIS A N 1
ATOM 903 C CA . HIS A 1 115 ? 14.037 -8.279 -27.570 1.00 67.00 115 HIS A CA 1
ATOM 904 C C . HIS A 1 115 ? 12.809 -7.585 -28.180 1.00 67.00 115 HIS A C 1
ATOM 906 O O . HIS A 1 115 ? 11.717 -7.533 -27.594 1.00 67.00 115 HIS A O 1
ATOM 912 N N . ASN A 1 116 ? 13.016 -7.001 -29.358 1.00 64.00 116 ASN A N 1
ATOM 913 C CA . ASN A 1 116 ? 11.960 -6.453 -30.194 1.00 64.00 116 ASN A CA 1
ATOM 914 C C . ASN A 1 116 ? 11.762 -7.420 -31.362 1.00 64.00 116 ASN A C 1
ATOM 916 O O . ASN A 1 116 ? 12.650 -7.555 -32.198 1.00 64.00 116 ASN A O 1
ATOM 920 N N . ASP A 1 117 ? 10.586 -8.042 -31.456 1.00 60.41 117 ASP A N 1
ATOM 921 C CA . ASP A 1 117 ? 10.257 -9.001 -32.524 1.00 60.41 117 ASP A CA 1
ATOM 922 C C . ASP A 1 117 ? 10.249 -8.372 -33.934 1.00 60.41 117 ASP A C 1
ATOM 924 O O . ASP A 1 117 ? 10.101 -9.066 -34.940 1.00 60.41 117 ASP A O 1
ATOM 928 N N . THR A 1 118 ? 10.378 -7.044 -34.033 1.00 60.19 118 THR A N 1
ATOM 929 C CA . THR A 1 118 ? 10.425 -6.299 -35.292 1.00 60.19 118 THR A CA 1
ATOM 930 C C . THR A 1 118 ? 11.872 -6.096 -35.772 1.00 60.19 118 THR A C 1
ATOM 932 O O . THR A 1 118 ? 12.576 -5.232 -35.252 1.00 60.19 118 THR A O 1
ATOM 935 N N .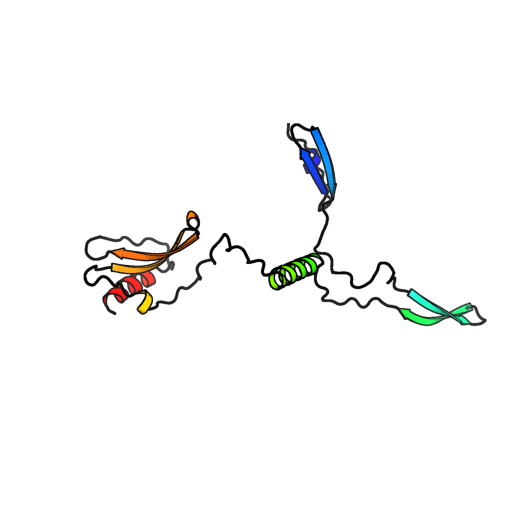 PRO A 1 119 ? 12.314 -6.800 -36.833 1.00 54.06 119 PRO A N 1
ATOM 936 C CA . PRO A 1 119 ? 13.731 -6.949 -37.196 1.00 54.06 119 PRO A CA 1
ATOM 937 C C . PRO A 1 119 ? 14.427 -5.702 -37.781 1.00 54.06 119 PRO A C 1
ATOM 939 O O . PRO A 1 119 ? 15.591 -5.777 -38.158 1.00 54.06 119 PRO A O 1
ATOM 942 N N . LEU A 1 120 ? 13.735 -4.565 -37.913 1.00 55.91 120 LEU A N 1
ATOM 943 C CA . LEU A 1 120 ? 14.222 -3.381 -38.644 1.00 55.91 120 LEU A CA 1
ATOM 944 C C . LEU A 1 120 ? 14.060 -2.055 -37.884 1.00 55.91 120 LEU A C 1
ATOM 946 O O . LEU A 1 120 ? 14.454 -1.009 -38.400 1.00 55.91 120 LEU A O 1
ATOM 950 N N . SER A 1 121 ? 13.487 -2.063 -36.679 1.00 64.69 121 SER A N 1
ATOM 951 C CA . SER A 1 121 ? 13.335 -0.847 -35.882 1.00 64.69 121 SER A CA 1
ATOM 952 C C . SER A 1 121 ? 14.525 -0.703 -34.939 1.00 64.69 121 SER A C 1
ATOM 954 O O . SER A 1 121 ? 14.718 -1.521 -34.046 1.00 64.69 121 SER A O 1
ATOM 956 N N . MET A 1 122 ? 15.331 0.346 -35.124 1.00 80.31 122 MET A N 1
ATOM 957 C CA . MET A 1 122 ? 16.390 0.718 -34.181 1.00 80.31 122 MET A CA 1
ATOM 958 C C . MET A 1 122 ? 15.715 1.290 -32.922 1.00 80.31 122 MET A C 1
ATOM 960 O O . MET A 1 122 ? 15.565 2.504 -32.768 1.00 80.31 122 MET A O 1
ATOM 964 N N . THR A 1 123 ? 15.198 0.395 -32.083 1.00 83.75 123 THR A N 1
ATOM 965 C CA . THR A 1 123 ? 14.409 0.680 -30.882 1.00 83.75 123 THR A CA 1
ATOM 966 C C . THR A 1 123 ? 15.075 0.086 -29.651 1.00 83.75 123 THR A C 1
ATOM 968 O O . THR A 1 123 ? 15.706 -0.962 -29.731 1.00 83.75 123 THR A O 1
ATOM 971 N N . ALA A 1 124 ? 14.910 0.742 -28.506 1.00 86.25 124 ALA A N 1
ATOM 972 C CA . ALA A 1 124 ? 15.427 0.279 -27.223 1.00 86.25 124 ALA A CA 1
ATOM 973 C C . ALA A 1 124 ? 14.312 0.280 -26.176 1.00 86.25 124 ALA A C 1
ATOM 975 O O . ALA A 1 124 ? 13.557 1.252 -26.062 1.00 86.25 124 ALA A O 1
ATOM 976 N N . VAL A 1 125 ? 14.216 -0.801 -25.404 1.00 88.69 125 VAL A N 1
ATOM 977 C CA . VAL A 1 125 ? 13.319 -0.876 -24.248 1.00 88.69 125 VAL A CA 1
ATOM 978 C C . VAL A 1 125 ? 14.039 -0.279 -23.050 1.00 88.69 125 VAL A C 1
ATOM 980 O O . VAL A 1 125 ? 15.102 -0.751 -22.653 1.00 88.69 125 VAL A O 1
ATOM 983 N N . ILE A 1 126 ? 13.465 0.784 -22.491 1.00 90.44 126 ILE A N 1
ATOM 984 C CA . ILE A 1 126 ? 14.111 1.596 -21.450 1.00 90.44 126 ILE A CA 1
ATOM 985 C C . ILE A 1 126 ? 13.511 1.414 -20.055 1.00 90.44 126 ILE A C 1
ATOM 987 O O . ILE A 1 126 ? 13.973 2.038 -19.103 1.00 90.44 126 ILE A O 1
ATOM 991 N N . GLY A 1 127 ? 12.477 0.585 -19.925 1.00 90.50 127 GLY A N 1
ATOM 992 C CA . GLY A 1 127 ? 11.846 0.280 -18.646 1.00 90.50 127 GLY A CA 1
ATOM 993 C C . GLY A 1 127 ? 10.373 -0.075 -18.791 1.00 90.50 127 GLY A C 1
ATOM 994 O O . GLY A 1 127 ? 9.908 -0.432 -19.876 1.00 90.50 127 GLY A O 1
ATOM 995 N N . ILE A 1 128 ? 9.642 0.055 -17.687 1.00 92.81 128 ILE A N 1
ATOM 996 C CA . ILE A 1 128 ? 8.205 -0.207 -17.590 1.00 92.81 128 ILE A CA 1
ATOM 997 C C . ILE A 1 128 ? 7.512 1.102 -17.197 1.00 92.81 128 ILE A C 1
ATOM 999 O O . ILE A 1 128 ? 7.978 1.799 -16.298 1.00 92.81 128 ILE A O 1
ATOM 1003 N N . TYR A 1 129 ? 6.434 1.461 -17.890 1.00 93.12 129 TYR A N 1
ATOM 1004 C CA . TYR A 1 129 ? 5.543 2.548 -17.492 1.00 93.12 129 TYR A CA 1
ATOM 1005 C C . TYR A 1 129 ? 4.318 1.992 -16.767 1.00 93.12 129 TYR A C 1
ATOM 1007 O O 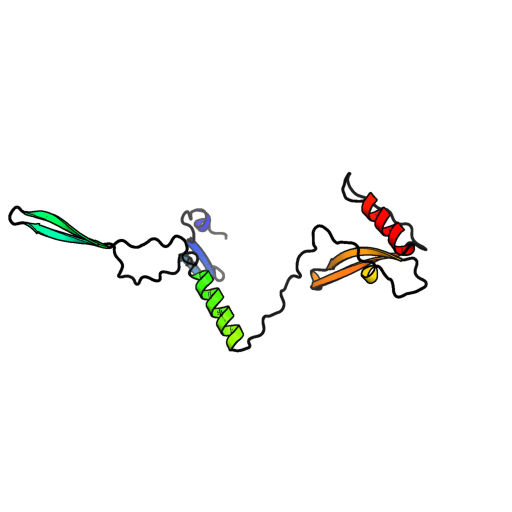. TYR A 1 129 ? 3.903 0.858 -17.015 1.00 93.12 129 TYR A O 1
ATOM 1015 N N . ASP A 1 130 ? 3.715 2.831 -15.931 1.00 94.38 130 ASP A N 1
ATOM 1016 C CA . ASP A 1 130 ? 2.437 2.572 -15.274 1.00 94.38 130 ASP A CA 1
ATOM 1017 C C . ASP A 1 130 ? 1.355 3.502 -15.851 1.00 94.38 130 ASP A C 1
ATOM 1019 O O . ASP A 1 130 ? 1.573 4.711 -15.967 1.00 94.38 130 ASP A O 1
ATOM 1023 N N . ASP A 1 131 ? 0.215 2.939 -16.254 1.00 93.69 131 ASP A N 1
ATOM 1024 C CA . ASP A 1 131 ? -0.997 3.624 -16.732 1.00 93.69 131 ASP A CA 1
ATOM 1025 C C . ASP A 1 131 ? -2.153 3.272 -15.773 1.00 93.69 131 ASP A C 1
ATOM 1027 O O . ASP A 1 131 ? -2.899 2.314 -16.024 1.00 93.69 131 ASP A O 1
ATOM 1031 N N . PRO A 1 132 ? -2.293 4.012 -14.648 1.00 91.31 132 PRO A N 1
ATOM 1032 C CA . PRO A 1 132 ? -3.309 3.741 -13.631 1.00 91.31 132 PRO A CA 1
ATOM 1033 C C . PRO A 1 132 ? -4.739 3.881 -14.159 1.00 91.31 132 PRO A C 1
ATOM 1035 O O . PRO A 1 132 ? -5.611 3.106 -13.767 1.00 91.31 132 PRO A O 1
ATOM 1038 N N . ASP A 1 133 ? -4.972 4.816 -15.088 1.00 91.94 133 ASP A N 1
ATOM 1039 C CA . ASP A 1 133 ? -6.287 5.059 -15.694 1.00 91.94 133 ASP A CA 1
ATOM 1040 C C . ASP A 1 133 ? -6.791 3.828 -16.456 1.00 91.94 133 ASP A C 1
ATOM 1042 O O . ASP A 1 133 ? -7.995 3.559 -16.502 1.00 91.94 133 ASP A O 1
ATOM 1046 N N . ARG A 1 134 ? -5.867 3.062 -17.050 1.00 90.94 134 ARG A N 1
ATOM 1047 C CA . ARG A 1 134 ? -6.166 1.809 -17.755 1.00 90.94 134 ARG A CA 1
ATOM 1048 C C . ARG A 1 134 ? -5.815 0.548 -16.973 1.00 90.94 134 ARG A C 1
ATOM 1050 O O . ARG A 1 134 ? -5.936 -0.534 -17.544 1.00 90.94 134 ARG A O 1
ATOM 1057 N N . GLN A 1 135 ? -5.379 0.672 -15.717 1.00 90.38 135 GLN A N 1
ATOM 1058 C CA . GLN A 1 135 ? -4.917 -0.444 -14.882 1.00 90.38 135 GLN A CA 1
ATOM 1059 C C . GLN A 1 135 ? -3.911 -1.336 -15.625 1.00 90.38 135 GLN A C 1
ATOM 1061 O O . GLN A 1 135 ? -4.076 -2.556 -15.714 1.00 90.38 135 GLN A O 1
ATOM 1066 N N . ARG A 1 136 ? -2.887 -0.719 -16.228 1.00 91.88 136 ARG A N 1
ATOM 1067 C CA . ARG A 1 136 ? -1.906 -1.425 -17.059 1.00 91.88 136 ARG A CA 1
ATOM 1068 C C . ARG A 1 136 ? -0.491 -0.938 -16.792 1.00 91.88 136 ARG A C 1
ATOM 1070 O O . ARG A 1 136 ? -0.207 0.243 -16.922 1.00 91.88 136 ARG A O 1
ATOM 1077 N N . GLN A 1 137 ? 0.421 -1.885 -16.616 1.00 93.62 137 GLN A N 1
ATOM 1078 C CA . GLN A 1 137 ? 1.857 -1.651 -16.729 1.00 93.62 137 GLN A CA 1
ATOM 1079 C C . GLN A 1 137 ? 2.370 -2.223 -18.051 1.00 93.62 137 GLN A C 1
ATOM 1081 O O . GLN A 1 137 ? 1.912 -3.274 -18.506 1.00 93.62 137 GLN A O 1
ATOM 1086 N N . GLY A 1 138 ? 3.266 -1.508 -18.728 1.00 90.50 138 GLY A N 1
ATOM 1087 C CA . GLY A 1 138 ? 3.751 -1.901 -20.052 1.00 90.50 138 GLY A CA 1
ATOM 1088 C C . GLY A 1 138 ? 5.184 -1.469 -20.321 1.00 90.50 138 GLY A C 1
ATOM 1089 O O . GLY A 1 138 ? 5.727 -0.617 -19.633 1.00 90.50 138 GLY A O 1
ATOM 1090 N N . ARG A 1 139 ? 5.807 -2.051 -21.349 1.00 90.44 139 ARG A N 1
ATOM 1091 C CA . ARG A 1 139 ? 7.178 -1.704 -21.750 1.00 90.44 139 ARG A CA 1
ATOM 1092 C C . ARG A 1 139 ? 7.221 -0.300 -22.352 1.00 90.44 139 ARG A C 1
ATOM 1094 O O . ARG A 1 139 ? 6.425 0.031 -23.232 1.00 90.44 139 ARG A O 1
ATOM 1101 N N . THR A 1 140 ? 8.188 0.497 -21.915 1.00 90.25 140 THR A N 1
ATOM 1102 C CA . THR A 1 140 ? 8.523 1.784 -22.525 1.00 90.25 140 THR A CA 1
ATOM 1103 C C . THR A 1 140 ? 9.585 1.557 -23.583 1.00 90.25 140 THR A C 1
ATOM 1105 O O . THR A 1 140 ? 10.711 1.169 -23.271 1.00 90.25 140 THR A O 1
ATOM 1108 N N . VAL A 1 141 ? 9.227 1.816 -24.837 1.00 88.81 141 VAL A N 1
ATOM 1109 C CA . VAL A 1 141 ? 10.113 1.652 -25.990 1.00 88.81 141 VAL A CA 1
ATOM 1110 C C . VAL A 1 141 ? 10.386 3.015 -26.605 1.00 88.81 141 VAL A C 1
ATOM 1112 O O . VAL A 1 141 ? 9.459 3.793 -26.840 1.00 88.81 141 VAL A O 1
ATOM 1115 N N . ILE A 1 142 ? 11.656 3.299 -26.877 1.00 88.44 142 ILE A N 1
ATOM 1116 C CA . ILE A 1 142 ? 12.076 4.485 -27.623 1.00 88.44 142 ILE A CA 1
ATOM 1117 C C . ILE A 1 142 ? 12.668 4.081 -28.968 1.00 88.44 142 ILE A C 1
ATOM 1119 O O . ILE A 1 142 ? 13.246 3.009 -29.113 1.00 88.44 142 ILE A O 1
ATOM 1123 N N . GLU A 1 143 ? 12.543 4.963 -29.950 1.00 87.38 143 GLU A N 1
ATOM 1124 C CA . GLU A 1 143 ? 13.122 4.805 -31.281 1.00 87.38 143 GLU A CA 1
ATOM 1125 C C . GLU A 1 143 ? 14.358 5.699 -31.383 1.00 87.38 143 GLU A C 1
ATOM 1127 O O . GLU A 1 143 ? 14.259 6.913 -31.212 1.00 87.38 143 GLU A O 1
ATOM 1132 N N . ILE A 1 144 ? 15.518 5.094 -31.632 1.00 86.00 144 ILE A N 1
ATOM 1133 C CA . ILE A 1 144 ? 16.823 5.771 -31.657 1.00 86.00 144 ILE A CA 1
ATOM 1134 C C . ILE A 1 144 ? 17.363 5.972 -33.079 1.00 86.00 144 ILE A C 1
ATOM 1136 O O . ILE A 1 144 ? 18.309 6.727 -33.277 1.00 86.00 144 ILE A O 1
ATOM 1140 N N . GLY A 1 145 ? 16.780 5.312 -34.085 1.00 83.25 145 GLY A N 1
ATOM 1141 C CA . GLY A 1 145 ? 17.282 5.346 -35.467 1.00 83.25 145 GLY A CA 1
ATOM 1142 C C . GLY A 1 145 ? 17.017 6.643 -36.227 1.00 83.25 145 GLY A C 1
ATOM 1143 O O . GLY A 1 145 ? 17.766 6.987 -37.136 1.00 83.25 145 GLY A O 1
ATOM 1144 N N . ASN A 1 146 ? 15.950 7.362 -35.884 1.00 84.06 146 ASN A N 1
ATOM 1145 C CA . ASN A 1 146 ? 15.469 8.515 -36.656 1.00 84.06 146 ASN A CA 1
ATOM 1146 C C . ASN A 1 146 ? 15.034 9.708 -35.787 1.00 84.06 146 ASN A C 1
ATOM 1148 O O . ASN A 1 146 ? 14.487 10.681 -36.309 1.00 84.06 146 ASN A O 1
ATOM 1152 N N . LYS A 1 147 ? 15.262 9.644 -34.472 1.00 87.25 147 LYS A N 1
ATOM 1153 C CA . LYS A 1 147 ? 14.858 10.667 -33.504 1.00 87.25 147 LYS A CA 1
ATOM 1154 C C . LYS A 1 147 ? 16.025 11.014 -32.595 1.00 87.25 147 LYS A C 1
ATOM 1156 O O . LYS A 1 147 ? 16.762 10.145 -32.146 1.00 87.25 147 LYS A O 1
ATOM 1161 N N . ASN A 1 148 ? 16.144 12.301 -32.285 1.00 89.69 148 ASN A N 1
ATOM 1162 C CA . ASN A 1 148 ? 17.047 12.776 -31.245 1.00 89.69 148 ASN A CA 1
ATOM 1163 C C . ASN A 1 148 ? 16.320 12.726 -29.896 1.00 89.69 148 ASN A C 1
ATOM 1165 O O . ASN A 1 148 ? 15.194 13.216 -29.782 1.00 89.69 148 ASN A O 1
ATOM 1169 N N . THR A 1 149 ? 16.966 12.176 -28.870 1.00 89.62 149 THR A N 1
ATOM 1170 C CA . THR A 1 149 ? 16.410 12.058 -27.514 1.00 89.62 149 THR A CA 1
ATOM 1171 C C . THR A 1 149 ? 17.218 12.905 -26.538 1.00 89.62 149 THR A C 1
ATOM 1173 O O . THR A 1 149 ? 18.446 12.891 -26.563 1.00 89.62 149 THR A O 1
ATOM 1176 N N . ILE A 1 150 ? 16.532 13.637 -25.658 1.00 92.88 150 ILE A N 1
ATOM 1177 C CA . ILE A 1 150 ? 17.153 14.412 -24.577 1.00 92.88 150 ILE A CA 1
ATOM 1178 C C . ILE A 1 150 ? 16.812 13.734 -23.249 1.00 92.88 150 ILE A C 1
ATOM 1180 O O . ILE A 1 150 ? 15.641 13.495 -22.964 1.00 92.88 150 ILE A O 1
ATOM 1184 N N . ILE A 1 151 ? 17.828 13.454 -22.429 1.00 93.00 151 ILE A N 1
ATOM 1185 C CA . ILE A 1 151 ? 17.674 12.871 -21.090 1.00 93.00 151 ILE A CA 1
ATOM 1186 C C . ILE A 1 151 ? 17.996 13.948 -20.053 1.00 93.00 151 ILE A C 1
ATOM 1188 O O . ILE A 1 151 ? 19.116 14.457 -20.000 1.00 93.00 151 ILE A O 1
ATOM 1192 N N . ILE A 1 152 ? 17.016 14.293 -19.217 1.00 95.25 152 ILE A N 1
ATOM 1193 C CA . ILE A 1 152 ? 17.124 15.342 -18.194 1.00 95.25 152 ILE A CA 1
ATOM 1194 C C . ILE A 1 152 ? 16.827 14.731 -16.827 1.00 95.25 152 ILE A C 1
ATOM 1196 O O . ILE A 1 152 ? 15.938 13.901 -16.686 1.00 95.25 152 ILE A O 1
ATOM 1200 N N . GLY A 1 153 ? 17.568 15.151 -15.806 1.00 94.44 153 GLY A N 1
ATOM 1201 C CA . GLY A 1 153 ? 17.359 14.711 -14.431 1.00 94.44 153 GLY A CA 1
ATOM 1202 C C . GLY A 1 153 ? 18.441 15.242 -13.498 1.00 94.44 153 GLY A C 1
ATOM 1203 O O . GLY A 1 153 ? 19.544 15.587 -13.939 1.00 94.44 153 GLY A O 1
ATOM 1204 N N . ALA A 1 154 ? 18.155 15.286 -12.199 1.00 96.62 154 ALA A N 1
ATOM 1205 C CA . ALA A 1 154 ? 19.105 15.731 -11.181 1.00 96.62 154 ALA A CA 1
ATOM 1206 C C . ALA A 1 154 ? 20.306 14.772 -11.034 1.00 96.62 154 ALA A C 1
ATOM 1208 O O . ALA A 1 154 ? 20.331 13.667 -11.590 1.00 96.62 154 ALA A O 1
ATOM 1209 N N . SER A 1 155 ? 21.359 15.215 -10.342 1.00 94.31 155 SER A N 1
ATOM 1210 C CA . SER A 1 155 ? 22.544 14.381 -10.085 1.00 94.31 155 SER A CA 1
ATOM 1211 C C . SER A 1 155 ? 22.153 13.100 -9.343 1.00 94.31 155 SER A C 1
ATOM 1213 O O . SER A 1 155 ? 21.356 13.175 -8.420 1.00 94.31 155 SER A O 1
ATOM 1215 N N . GLN A 1 156 ? 22.709 11.952 -9.748 1.00 92.12 156 GLN A N 1
ATOM 1216 C CA . GLN A 1 156 ? 22.434 10.620 -9.173 1.00 92.12 156 GLN A CA 1
ATOM 1217 C C . GLN A 1 156 ? 21.025 10.034 -9.431 1.00 92.12 156 GLN A C 1
ATOM 1219 O O . GLN A 1 156 ? 20.688 9.002 -8.871 1.00 92.12 156 GLN A O 1
ATOM 1224 N N . PHE A 1 157 ? 20.235 10.593 -10.358 1.00 93.50 157 PHE A N 1
ATOM 1225 C CA . PHE A 1 157 ? 18.922 10.043 -10.763 1.00 93.50 157 PHE A CA 1
ATOM 1226 C C . PHE A 1 157 ? 19.003 9.074 -11.961 1.00 93.50 157 PHE A C 1
ATOM 1228 O O . PHE A 1 157 ? 18.200 9.143 -12.884 1.00 93.50 157 PHE A O 1
ATOM 1235 N N . GLY A 1 158 ? 20.029 8.222 -12.025 1.00 92.00 158 GLY A N 1
ATOM 1236 C CA . GLY A 1 158 ? 20.067 7.116 -12.998 1.00 92.00 158 GLY A CA 1
ATOM 1237 C C . GLY A 1 158 ? 20.229 7.483 -14.484 1.00 92.00 158 GLY A C 1
ATOM 1238 O O . GLY A 1 158 ? 20.120 6.603 -15.329 1.00 92.00 158 GLY A O 1
ATOM 1239 N N . LYS A 1 159 ? 20.535 8.743 -14.835 1.00 95.25 159 LYS A N 1
ATOM 1240 C CA . LYS A 1 159 ? 20.741 9.163 -16.241 1.00 95.25 159 LYS A CA 1
ATOM 1241 C C . LYS A 1 159 ? 21.785 8.318 -16.983 1.00 95.25 159 LYS A C 1
ATOM 1243 O O . LYS A 1 159 ? 21.573 7.973 -18.139 1.00 95.25 159 LYS A O 1
ATOM 1248 N N . THR A 1 160 ? 22.906 8.001 -16.330 1.00 94.25 160 THR A N 1
ATOM 1249 C CA . THR A 1 160 ? 23.971 7.170 -16.916 1.00 94.25 160 THR A CA 1
ATOM 1250 C C . THR A 1 160 ? 23.509 5.726 -17.093 1.00 94.25 160 THR A C 1
ATOM 1252 O O . THR A 1 160 ? 23.679 5.182 -18.175 1.00 94.25 160 THR A O 1
ATOM 1255 N N . ASN A 1 161 ? 22.824 5.152 -16.099 1.00 92.44 161 ASN A N 1
ATOM 1256 C CA . ASN A 1 161 ? 22.262 3.799 -16.189 1.00 92.44 161 ASN A CA 1
ATOM 1257 C C . ASN A 1 161 ? 21.259 3.684 -17.348 1.00 92.44 161 ASN A C 1
ATOM 1259 O O . ASN A 1 161 ? 21.249 2.693 -18.071 1.00 92.44 161 ASN A O 1
ATOM 1263 N N . LEU A 1 162 ? 20.439 4.721 -17.562 1.00 92.81 162 LEU A N 1
ATOM 1264 C CA . LEU A 1 162 ? 19.519 4.781 -18.695 1.00 92.81 162 LEU A CA 1
ATOM 1265 C C . LEU A 1 162 ? 20.268 4.813 -20.038 1.00 92.81 162 LEU A C 1
ATOM 1267 O O . LEU A 1 162 ? 19.868 4.130 -20.975 1.00 92.81 162 LEU A O 1
ATOM 1271 N N . LEU A 1 163 ? 21.361 5.574 -20.142 1.00 92.31 163 LEU A N 1
ATOM 1272 C CA . LEU A 1 163 ? 22.199 5.588 -21.346 1.00 92.31 163 LEU A CA 1
ATOM 1273 C C . LEU A 1 163 ? 22.849 4.224 -21.609 1.00 92.31 163 LEU A C 1
ATOM 1275 O O . LEU A 1 163 ? 22.827 3.754 -22.744 1.00 92.31 163 LEU A O 1
ATOM 1279 N N . GLU A 1 164 ? 23.382 3.577 -20.574 1.00 91.06 164 GLU A N 1
ATOM 1280 C CA . GLU A 1 164 ? 23.949 2.227 -20.670 1.00 91.06 164 GLU A CA 1
ATOM 1281 C C . GLU A 1 164 ? 22.902 1.215 -21.150 1.00 91.06 164 GLU A C 1
ATOM 1283 O O . GLU A 1 164 ? 23.182 0.419 -22.045 1.00 91.06 164 GLU A O 1
ATOM 1288 N N . LEU A 1 165 ? 21.670 1.300 -20.638 1.00 89.50 165 LEU A N 1
ATOM 1289 C CA . LEU A 1 165 ? 20.553 0.455 -21.064 1.00 89.50 165 LEU A CA 1
ATOM 1290 C C . LEU A 1 165 ? 20.189 0.657 -22.546 1.00 89.50 165 LEU A C 1
ATOM 1292 O O . LEU A 1 165 ? 19.932 -0.317 -23.259 1.00 89.50 165 LEU A O 1
ATOM 1296 N N . ILE A 1 166 ? 20.189 1.908 -23.019 1.00 89.62 166 ILE A N 1
ATOM 1297 C CA . ILE A 1 166 ? 19.911 2.241 -24.425 1.00 89.62 166 ILE A CA 1
ATOM 1298 C C . ILE A 1 166 ? 20.998 1.684 -25.347 1.00 89.62 166 ILE A C 1
ATOM 1300 O O . ILE A 1 166 ? 20.672 1.177 -26.415 1.00 89.62 166 ILE A O 1
ATOM 1304 N N . VAL A 1 167 ? 22.273 1.766 -24.948 1.00 87.62 167 VAL A N 1
ATOM 1305 C CA . VAL A 1 167 ? 23.404 1.242 -25.738 1.00 87.62 167 VAL A CA 1
ATOM 1306 C C . VAL A 1 167 ? 23.432 -0.286 -25.734 1.00 87.62 167 VAL A C 1
ATOM 1308 O O . VAL A 1 167 ? 23.792 -0.888 -26.743 1.00 87.62 167 VAL A O 1
ATOM 1311 N N . ARG A 1 168 ? 23.033 -0.915 -24.624 1.00 85.75 168 ARG A N 1
ATOM 1312 C CA . ARG A 1 168 ? 23.019 -2.372 -24.468 1.00 85.75 168 ARG A CA 1
ATOM 1313 C C . ARG A 1 168 ? 21.962 -3.061 -25.335 1.00 85.75 168 ARG A C 1
ATOM 1315 O O . ARG A 1 168 ? 22.286 -4.050 -25.974 1.00 85.75 168 ARG A O 1
ATOM 1322 N N . ASN A 1 169 ? 20.741 -2.521 -25.395 1.00 78.31 169 ASN A N 1
ATOM 1323 C CA . ASN A 1 169 ? 19.612 -3.105 -26.142 1.00 78.31 169 ASN A CA 1
ATOM 1324 C C . ASN A 1 169 ? 19.928 -3.499 -27.605 1.00 78.31 169 ASN A C 1
ATOM 1326 O O . ASN A 1 169 ? 19.584 -4.606 -27.986 1.00 78.31 169 ASN A O 1
ATOM 1330 N N . PRO A 1 170 ? 20.535 -2.638 -28.449 1.00 73.44 170 PRO A N 1
ATOM 1331 C CA . PRO A 1 170 ? 20.855 -2.987 -29.837 1.00 73.44 170 PRO A CA 1
ATOM 1332 C C . PRO A 1 170 ? 22.131 -3.833 -29.998 1.00 73.44 170 PRO A C 1
ATOM 1334 O O . PRO A 1 170 ? 22.451 -4.218 -31.122 1.00 73.44 170 PRO A O 1
ATOM 1337 N N . ALA A 1 171 ? 22.906 -4.040 -28.928 1.00 67.75 171 ALA A N 1
ATOM 1338 C CA . ALA A 1 171 ? 24.162 -4.791 -28.959 1.00 67.75 171 ALA A CA 1
ATOM 1339 C C . ALA A 1 171 ? 23.994 -6.280 -28.598 1.00 67.75 171 ALA A C 1
ATOM 1341 O O . ALA A 1 171 ? 24.910 -7.061 -28.862 1.00 67.75 171 ALA A O 1
ATOM 1342 N N . GLU A 1 172 ? 22.859 -6.649 -27.998 1.00 62.94 172 GLU A N 1
ATOM 1343 C CA . GLU A 1 172 ? 22.435 -8.024 -27.687 1.00 62.94 172 GLU A CA 1
ATOM 1344 C C . GLU A 1 172 ? 21.360 -8.495 -28.679 1.00 62.94 172 GLU A C 1
ATOM 1346 O O . GLU A 1 172 ? 21.416 -9.685 -29.064 1.00 62.94 172 GLU A O 1
#